Protein AF-A0A9C8N1L8-F1 (afdb_monomer_lite)

Foldseek 3Di:
DWKKKWWQFPVQAIDIGTDDPVQDDPPDDPVRSCVVPPDPVVVVRRVVIDMDMDDPVLADDPCPVQRRQWGADVPGDIDGHPVDQDLVNVLVVLVVVLVVQVPDPDHDPVSNVVSVVCNVVSVD

Structure (mmCIF, N/CA/C/O backbone):
data_AF-A0A9C8N1L8-F1
#
_entry.id   AF-A0A9C8N1L8-F1
#
loop_
_atom_site.group_PDB
_atom_site.id
_atom_site.type_symbol
_atom_site.label_atom_id
_atom_site.label_alt_id
_atom_site.label_comp_id
_atom_site.label_asym_id
_atom_site.label_entity_id
_atom_site.label_seq_id
_atom_site.pdbx_PDB_ins_code
_atom_site.Cartn_x
_atom_site.Cartn_y
_atom_site.Cartn_z
_atom_site.occupancy
_atom_site.B_iso_or_equiv
_atom_site.auth_seq_id
_atom_site.auth_comp_id
_atom_site.auth_asym_id
_atom_site.auth_atom_id
_atom_site.pdbx_PDB_model_num
ATOM 1 N N . MET A 1 1 ? -3.478 7.146 24.118 1.00 67.12 1 MET A N 1
ATOM 2 C CA . MET A 1 1 ? -2.783 7.060 22.809 1.00 67.12 1 MET A CA 1
ATOM 3 C C . MET A 1 1 ? -3.824 6.968 21.699 1.00 67.12 1 MET A C 1
ATOM 5 O O . MET A 1 1 ? -4.945 6.576 21.998 1.00 67.12 1 MET A O 1
ATOM 9 N N . ALA A 1 2 ? -3.524 7.403 20.473 1.00 82.94 2 ALA A N 1
ATOM 10 C CA . ALA A 1 2 ? -4.449 7.226 19.349 1.00 82.94 2 ALA A CA 1
ATOM 11 C C . ALA A 1 2 ? -4.468 5.750 18.910 1.00 82.94 2 ALA A C 1
ATOM 13 O O . ALA A 1 2 ? -3.431 5.085 18.963 1.00 82.94 2 ALA A O 1
ATOM 14 N N . LYS A 1 3 ? -5.643 5.232 18.536 1.00 89.81 3 LYS A N 1
ATOM 15 C CA . LYS A 1 3 ? -5.828 3.845 18.088 1.00 89.81 3 LYS A CA 1
ATOM 16 C C . LYS A 1 3 ? -6.046 3.777 16.581 1.00 89.81 3 LYS A C 1
ATOM 18 O O . LYS A 1 3 ? -6.597 4.700 15.974 1.00 89.81 3 LYS A O 1
ATOM 23 N N . ALA A 1 4 ? -5.653 2.653 15.999 1.00 91.81 4 ALA A N 1
ATOM 24 C CA . ALA A 1 4 ? -5.884 2.336 14.603 1.00 91.81 4 ALA A CA 1
ATOM 25 C C . ALA A 1 4 ? -6.411 0.905 14.457 1.00 91.81 4 ALA A C 1
ATOM 27 O O . ALA A 1 4 ? -5.894 -0.010 15.094 1.00 91.81 4 ALA A O 1
ATOM 28 N N . ARG A 1 5 ? -7.397 0.721 13.577 1.00 93.00 5 ARG A N 1
ATOM 29 C CA . ARG A 1 5 ? -7.845 -0.592 13.118 1.00 93.00 5 ARG A CA 1
ATOM 30 C C . ARG A 1 5 ? -7.071 -0.986 11.873 1.00 93.00 5 ARG A C 1
ATOM 32 O O . ARG A 1 5 ? -7.021 -0.236 10.893 1.00 93.00 5 ARG A O 1
ATOM 39 N N . VAL A 1 6 ? -6.467 -2.160 11.914 1.00 93.69 6 VAL A N 1
ATOM 40 C CA . VAL A 1 6 ? -5.654 -2.721 10.840 1.00 93.69 6 VAL A CA 1
ATOM 41 C C . VAL A 1 6 ? -6.391 -3.912 10.265 1.00 93.69 6 VAL A C 1
ATOM 43 O O . VAL A 1 6 ? -6.609 -4.894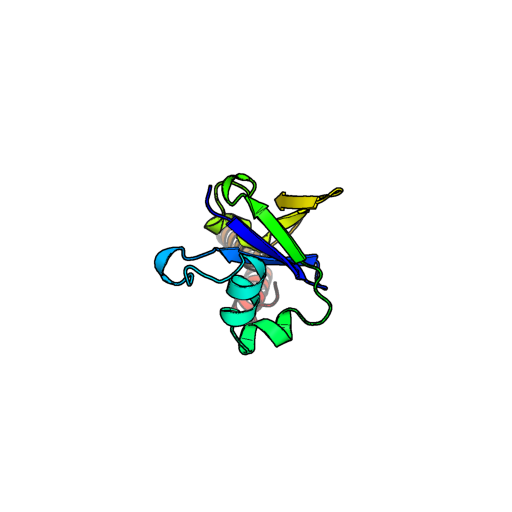 10.961 1.00 93.69 6 VAL A O 1
ATOM 46 N N . PHE A 1 7 ? -6.755 -3.833 8.992 1.00 93.62 7 PHE A N 1
ATOM 47 C CA . PHE A 1 7 ? -7.352 -4.933 8.251 1.00 93.62 7 PHE A CA 1
ATOM 48 C C . PHE A 1 7 ? -6.289 -5.640 7.416 1.00 93.62 7 PHE A C 1
ATOM 50 O O . PHE A 1 7 ? -5.585 -5.005 6.625 1.00 93.62 7 PHE A O 1
ATOM 57 N N . TYR A 1 8 ? -6.208 -6.956 7.565 1.00 93.19 8 TYR A N 1
ATOM 58 C CA . TYR A 1 8 ? -5.316 -7.836 6.823 1.00 93.19 8 TYR A CA 1
ATOM 59 C C . TYR A 1 8 ? -6.061 -8.393 5.612 1.00 93.19 8 TYR A C 1
ATOM 61 O O . TYR A 1 8 ? -6.913 -9.272 5.753 1.00 93.19 8 TYR A O 1
ATOM 69 N N . ARG A 1 9 ? -5.771 -7.848 4.429 1.00 91.44 9 ARG A N 1
ATOM 70 C CA . ARG A 1 9 ? -6.446 -8.220 3.183 1.00 91.44 9 ARG A CA 1
ATOM 71 C C . ARG A 1 9 ? -6.026 -9.616 2.727 1.00 91.44 9 ARG A C 1
ATOM 73 O O . ARG A 1 9 ? -4.932 -10.085 3.035 1.00 91.44 9 ARG A O 1
ATOM 80 N N . THR A 1 10 ? -6.880 -10.248 1.931 1.00 89.62 10 THR A N 1
ATOM 81 C CA . THR A 1 10 ? -6.653 -11.591 1.371 1.00 89.62 10 THR A CA 1
ATOM 82 C C . THR A 1 10 ? -5.492 -11.645 0.377 1.00 89.62 10 THR A C 1
ATOM 84 O O . THR A 1 10 ? -4.830 -12.670 0.270 1.00 89.62 10 THR A O 1
ATOM 87 N N . ASP A 1 11 ? -5.170 -10.531 -0.282 1.00 87.50 11 ASP A N 1
ATOM 88 C CA . ASP A 1 11 ? -3.995 -10.400 -1.154 1.00 87.50 11 ASP A CA 1
ATOM 89 C C . ASP A 1 11 ? -2.680 -10.134 -0.393 1.00 87.50 11 ASP A C 1
ATOM 91 O O . ASP A 1 11 ? -1.654 -9.784 -0.981 1.00 87.50 11 ASP A O 1
ATOM 95 N N . GLY A 1 12 ? -2.711 -10.258 0.936 1.00 88.50 12 GLY A N 1
ATOM 96 C CA . GLY A 1 12 ? -1.585 -10.030 1.833 1.00 88.50 12 GLY A CA 1
ATOM 97 C C . GLY A 1 12 ? -1.352 -8.561 2.186 1.00 88.50 12 GLY A C 1
ATOM 98 O O . GLY A 1 12 ? -0.627 -8.288 3.142 1.00 88.50 12 GLY A O 1
ATOM 99 N N . GLY A 1 13 ? -1.965 -7.612 1.472 1.00 90.62 13 GLY A N 1
ATOM 100 C CA . GLY A 1 13 ? -1.889 -6.188 1.783 1.00 90.62 13 GLY A CA 1
ATOM 101 C C . GLY A 1 13 ? -2.592 -5.815 3.090 1.00 90.62 13 GLY A C 1
ATOM 102 O O . GLY A 1 13 ? -3.277 -6.617 3.724 1.00 90.62 13 GLY A O 1
ATOM 103 N N . ILE A 1 14 ? -2.437 -4.556 3.495 1.00 92.00 14 ILE A N 1
ATOM 104 C CA . ILE A 1 14 ? -3.066 -4.028 4.706 1.00 92.00 14 ILE A CA 1
ATOM 105 C C . ILE A 1 14 ? -3.799 -2.725 4.410 1.00 92.00 14 ILE A C 1
ATOM 107 O O . ILE A 1 14 ? -3.257 -1.818 3.778 1.00 92.00 14 ILE A O 1
ATOM 111 N N . THR A 1 15 ? -4.998 -2.598 4.973 1.00 90.94 15 THR A N 1
ATOM 112 C CA . THR A 1 15 ? -5.721 -1.329 5.076 1.00 90.94 15 THR A CA 1
ATOM 113 C C . THR A 1 15 ? -5.706 -0.871 6.528 1.00 90.94 15 THR A C 1
ATOM 115 O O . THR A 1 15 ? -6.025 -1.635 7.429 1.00 90.94 15 THR A O 1
ATOM 118 N N . VAL A 1 16 ? -5.353 0.390 6.769 1.00 90.94 16 VAL A N 1
ATOM 119 C CA . VAL A 1 16 ? -5.324 0.967 8.122 1.00 90.94 16 VAL A CA 1
ATOM 120 C C . VAL A 1 16 ? -6.329 2.098 8.222 1.00 90.94 16 VAL A C 1
ATOM 122 O O . VAL A 1 16 ? -6.292 3.030 7.412 1.00 90.94 16 VAL A O 1
ATOM 125 N N . ARG A 1 17 ? -7.182 2.033 9.243 1.00 90.31 17 ARG A N 1
ATOM 126 C CA . ARG A 1 17 ? -8.127 3.078 9.622 1.00 90.31 17 ARG A CA 1
ATOM 127 C C . ARG A 1 17 ? -7.687 3.692 10.943 1.00 90.31 17 ARG A C 1
ATOM 129 O O . ARG A 1 17 ? -7.578 3.003 11.948 1.00 90.31 17 ARG A O 1
ATOM 136 N N . ARG A 1 18 ? -7.434 4.997 10.941 1.00 90.44 18 ARG A N 1
ATOM 137 C CA . ARG A 1 18 ? -7.084 5.745 12.153 1.00 90.44 18 ARG A CA 1
ATOM 138 C C . ARG A 1 18 ? -8.339 6.334 12.771 1.00 90.44 18 ARG A C 1
ATOM 140 O O . ARG A 1 18 ? -9.232 6.769 12.044 1.00 90.44 18 ARG A O 1
ATOM 147 N N . MET A 1 19 ? -8.397 6.343 14.094 1.00 89.19 19 MET A N 1
ATOM 148 C CA . MET A 1 19 ? -9.499 6.966 14.808 1.00 89.19 19 MET A CA 1
ATOM 149 C C . MET A 1 19 ? -9.361 8.488 14.793 1.00 89.19 19 MET A C 1
ATOM 151 O O . MET A 1 19 ? -8.389 9.038 15.308 1.00 89.19 19 MET A O 1
ATOM 155 N N . ASN A 1 20 ? -10.364 9.177 14.253 1.00 89.25 20 ASN A N 1
ATOM 156 C CA . ASN A 1 20 ? -10.529 10.611 14.452 1.00 89.25 20 ASN A CA 1
ATOM 157 C C . ASN A 1 20 ? -11.312 10.848 15.749 1.00 89.25 20 ASN A C 1
ATOM 159 O O . ASN A 1 20 ? -12.531 10.676 15.779 1.00 89.25 20 ASN A O 1
ATOM 163 N N . LYS A 1 21 ? -10.604 11.263 16.806 1.00 84.75 21 LYS A N 1
ATOM 164 C CA . LYS A 1 21 ? -11.181 11.491 18.140 1.00 84.75 21 LYS A CA 1
ATOM 165 C C . LYS A 1 21 ? -12.340 12.487 18.134 1.00 84.75 21 LYS A C 1
ATOM 167 O O . LYS A 1 21 ? -13.286 12.288 18.880 1.00 84.75 21 LYS A O 1
ATOM 172 N N . SER A 1 22 ? -12.298 13.510 17.282 1.00 88.31 22 SER A N 1
ATOM 173 C CA . SER A 1 22 ? -13.355 14.529 17.215 1.00 88.31 22 SER A CA 1
ATOM 174 C C . SER A 1 22 ? -14.656 14.005 16.606 1.00 88.31 22 SER A C 1
ATOM 176 O O . SER A 1 22 ? -15.708 14.595 16.809 1.00 88.31 22 SER A O 1
ATOM 178 N N . ALA A 1 23 ? -14.595 12.902 15.856 1.00 88.94 23 ALA A N 1
ATOM 179 C CA . ALA A 1 23 ? -15.765 12.238 15.286 1.00 88.94 23 ALA A CA 1
ATOM 180 C C . ALA A 1 23 ? -16.282 11.090 16.171 1.00 88.94 23 ALA A C 1
ATOM 182 O O . ALA A 1 23 ? -17.229 10.401 15.770 1.00 88.94 23 ALA A O 1
ATOM 183 N N . LYS A 1 24 ? -15.630 10.851 17.320 1.00 92.44 24 LYS A N 1
ATOM 184 C CA . LYS A 1 24 ? -16.003 9.797 18.254 1.00 92.44 24 LYS A CA 1
ATOM 185 C C . LYS A 1 24 ? -17.070 10.304 19.225 1.00 92.44 24 LYS A C 1
ATOM 187 O O . LYS A 1 24 ? -16.855 11.298 19.915 1.00 92.44 24 LYS A O 1
ATOM 192 N N . LEU A 1 25 ? -18.208 9.624 19.284 1.00 92.75 25 LEU A N 1
ATOM 193 C CA . LEU A 1 25 ? -19.274 9.903 20.238 1.00 92.75 25 LEU A CA 1
ATOM 194 C C . LEU A 1 25 ? -18.817 9.547 21.666 1.00 92.75 25 LEU A C 1
ATOM 196 O O . LEU A 1 25 ? -18.113 8.553 21.849 1.00 92.75 25 LEU A O 1
ATOM 200 N N . PRO A 1 26 ? -19.225 10.302 22.701 1.00 91.00 26 PRO A N 1
ATOM 201 C CA . PRO A 1 26 ? -18.796 10.033 24.077 1.00 91.00 26 PRO A CA 1
ATOM 202 C C . PRO A 1 26 ? -19.192 8.646 24.599 1.00 91.00 26 PRO A C 1
ATOM 204 O O . PRO A 1 26 ? -18.498 8.087 25.442 1.00 91.00 26 PRO A O 1
ATOM 207 N N . THR A 1 27 ? -20.306 8.105 24.104 1.00 93.94 27 THR A N 1
ATOM 208 C CA . THR A 1 27 ? -20.889 6.836 24.554 1.00 93.94 27 THR A CA 1
ATOM 209 C C . THR A 1 27 ? -20.432 5.627 23.747 1.00 93.94 27 THR A C 1
ATOM 211 O O . THR A 1 27 ? -20.710 4.507 24.161 1.00 93.94 27 THR A O 1
ATOM 214 N N . GLU A 1 28 ? -19.756 5.817 22.609 1.00 93.12 28 GLU A N 1
ATOM 215 C CA . GLU A 1 28 ? -19.386 4.693 21.748 1.00 93.12 28 GLU A CA 1
ATOM 216 C C . GLU A 1 28 ? -18.028 4.093 22.143 1.00 93.12 28 GLU A C 1
ATOM 218 O O . GLU A 1 28 ? -17.058 4.779 22.498 1.00 93.12 28 GLU A O 1
ATOM 223 N N . THR A 1 29 ? -17.937 2.774 22.052 1.00 91.75 29 THR A N 1
ATOM 224 C CA . THR A 1 29 ? -16.684 2.030 22.135 1.00 91.75 29 THR A CA 1
ATOM 225 C C . THR A 1 29 ? -15.818 2.297 20.902 1.00 91.75 29 THR A C 1
ATOM 227 O O . THR A 1 29 ? -16.264 2.805 19.871 1.00 91.75 29 THR A O 1
ATOM 230 N N . ASP A 1 30 ? -14.534 1.953 20.986 1.00 90.19 30 ASP A N 1
ATOM 231 C CA . ASP A 1 30 ? -13.632 2.086 19.836 1.00 90.19 30 ASP A CA 1
ATOM 232 C C . ASP A 1 30 ? -14.073 1.199 18.661 1.00 90.19 30 ASP A C 1
ATOM 234 O O . ASP A 1 30 ? -13.951 1.601 17.504 1.00 90.19 30 ASP A O 1
ATOM 238 N N . THR A 1 31 ? -14.633 0.023 18.962 1.00 88.56 31 THR A N 1
ATOM 239 C CA . THR A 1 31 ? -15.166 -0.908 17.966 1.00 88.56 31 THR A CA 1
ATOM 240 C C . THR A 1 31 ? -16.356 -0.316 17.228 1.00 88.56 31 THR A C 1
ATOM 242 O O . THR A 1 31 ? -16.332 -0.260 16.000 1.00 88.56 31 THR A O 1
ATOM 245 N N . GLU A 1 32 ? -17.340 0.204 17.963 1.00 91.94 32 GLU A N 1
ATOM 246 C CA . GLU A 1 32 ? -18.529 0.835 17.380 1.00 91.94 32 GLU A CA 1
ATOM 247 C C . GLU A 1 32 ? -18.161 2.040 16.507 1.00 91.94 32 GLU A C 1
ATOM 249 O O . GLU A 1 32 ? -18.690 2.187 15.404 1.00 91.94 32 GLU A O 1
ATOM 254 N N . TYR A 1 33 ? -17.191 2.855 16.940 1.00 92.75 33 TYR A N 1
ATOM 255 C CA . TYR A 1 33 ? -16.660 3.947 16.124 1.00 92.75 33 TYR A CA 1
ATOM 256 C C . TYR A 1 33 ? -16.127 3.446 14.775 1.00 92.75 33 TYR A C 1
ATOM 258 O O . TYR A 1 33 ? -16.445 4.010 13.721 1.00 92.75 33 TYR A O 1
ATOM 266 N N . PHE A 1 34 ? -15.283 2.411 14.781 1.00 91.06 34 PHE A N 1
ATOM 267 C CA . PHE A 1 34 ? -14.684 1.900 13.550 1.00 91.06 34 PHE A CA 1
ATOM 268 C C . PHE A 1 34 ? -15.729 1.273 12.627 1.00 91.06 34 PHE A C 1
ATOM 270 O O . PHE A 1 34 ? -15.672 1.511 11.420 1.00 91.06 34 PHE A O 1
ATOM 277 N N . ASP A 1 35 ? -16.697 0.544 13.177 1.00 88.38 35 ASP A N 1
ATOM 278 C CA . ASP A 1 35 ? -17.755 -0.106 12.399 1.00 88.38 35 ASP A CA 1
ATOM 279 C C . ASP A 1 35 ? -18.693 0.925 11.754 1.00 88.38 35 ASP A C 1
ATOM 281 O O . ASP A 1 35 ? -19.019 0.825 10.565 1.00 88.38 35 ASP A O 1
ATOM 285 N N . ARG A 1 36 ? -19.057 1.974 12.504 1.00 89.94 36 ARG A N 1
ATOM 286 C CA . ARG A 1 36 ? -19.889 3.090 12.030 1.00 89.94 36 ARG A CA 1
ATOM 287 C C . ARG A 1 36 ? -19.185 3.937 10.974 1.00 89.94 36 ARG A C 1
ATOM 289 O O . ARG A 1 36 ? -19.807 4.363 10.007 1.00 89.94 36 ARG A O 1
ATOM 296 N N . THR A 1 37 ? -17.893 4.211 11.157 1.00 89.12 37 THR A N 1
ATOM 297 C CA . THR A 1 37 ? -17.130 5.115 10.278 1.00 89.12 37 THR A CA 1
ATOM 298 C C . THR A 1 37 ? -16.444 4.413 9.107 1.00 89.12 37 THR A C 1
ATOM 300 O O . THR A 1 37 ? -15.697 5.067 8.370 1.00 89.12 37 THR A O 1
ATOM 303 N N . MET A 1 38 ? -1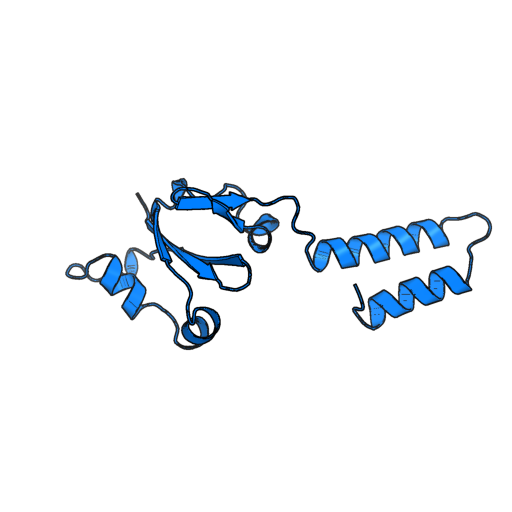6.666 3.107 8.923 1.00 85.25 38 MET A N 1
ATOM 304 C CA . MET A 1 38 ? -16.134 2.346 7.796 1.00 85.25 38 MET A CA 1
ATOM 305 C C . MET A 1 38 ? -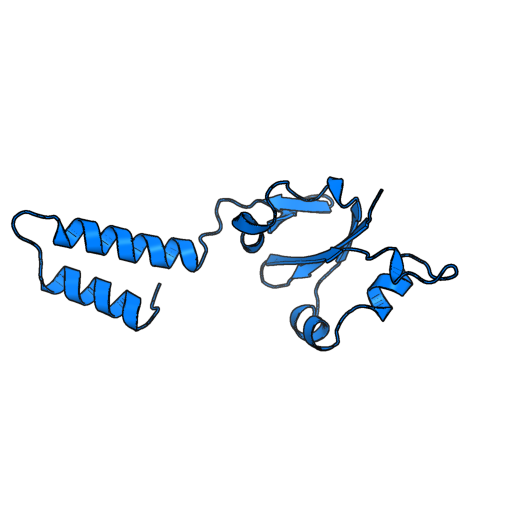16.944 2.630 6.518 1.00 85.25 38 MET A C 1
ATOM 307 O O . MET A 1 38 ? -18.115 2.239 6.454 1.00 85.25 38 MET A O 1
ATOM 311 N N . PRO A 1 39 ? -16.336 3.247 5.482 1.00 81.50 39 PRO A N 1
ATOM 312 C CA . PRO A 1 39 ? -17.021 3.522 4.222 1.00 81.50 39 PRO A CA 1
ATOM 313 C C . PRO A 1 39 ? -17.478 2.229 3.546 1.00 81.50 39 PRO A C 1
ATOM 315 O O . PRO A 1 39 ? -16.761 1.223 3.577 1.00 81.50 39 PRO A O 1
ATOM 318 N N . ILE A 1 40 ? -18.650 2.261 2.912 1.00 78.69 40 ILE A N 1
ATOM 319 C CA . ILE A 1 40 ? -19.246 1.096 2.244 1.00 78.69 40 ILE A CA 1
ATOM 320 C C . ILE A 1 40 ? -18.319 0.579 1.136 1.00 78.69 40 ILE A C 1
ATOM 322 O O . ILE A 1 40 ? -18.120 -0.627 1.019 1.00 78.69 40 ILE A O 1
ATOM 326 N N . GLU A 1 41 ? -17.662 1.472 0.397 1.00 75.88 41 GLU A N 1
ATOM 327 C CA . GLU A 1 41 ? -16.725 1.133 -0.680 1.00 75.88 41 GLU A CA 1
ATOM 328 C C . GLU A 1 41 ? -15.493 0.391 -0.159 1.00 75.88 41 GLU A C 1
ATOM 330 O O . GLU A 1 41 ? -14.891 -0.410 -0.866 1.0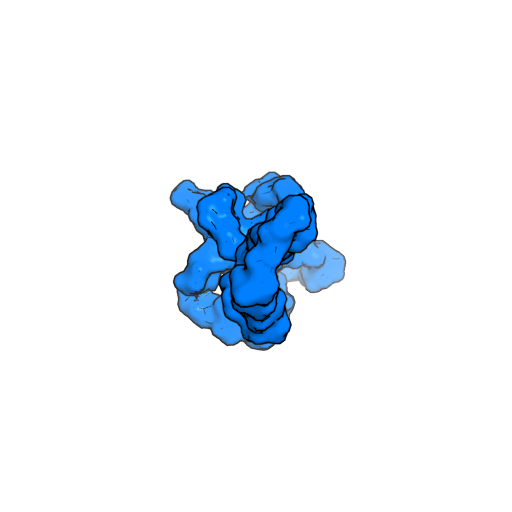0 75.88 41 GLU A O 1
ATOM 335 N N . THR A 1 42 ? -15.116 0.631 1.100 1.00 77.50 42 THR A N 1
ATOM 336 C CA . THR A 1 42 ? -13.992 -0.076 1.725 1.00 77.50 42 THR A CA 1
ATOM 337 C C . THR A 1 42 ? -14.401 -1.493 2.135 1.00 77.50 42 THR A C 1
ATOM 339 O O . THR A 1 42 ? -13.548 -2.362 2.255 1.00 77.50 42 THR A O 1
ATOM 342 N N . ARG A 1 43 ? -15.696 -1.779 2.316 1.00 79.94 43 ARG A N 1
ATOM 343 C CA . ARG A 1 43 ? -16.156 -3.107 2.755 1.00 79.94 43 ARG A CA 1
ATOM 344 C C . ARG A 1 43 ? -15.918 -4.182 1.698 1.00 79.94 43 ARG A C 1
ATOM 346 O O . ARG A 1 43 ? -15.571 -5.299 2.062 1.00 79.94 43 ARG A O 1
ATOM 353 N N . SER A 1 44 ? -16.037 -3.847 0.412 1.00 81.94 44 SER A N 1
ATOM 354 C CA . SER A 1 44 ? -15.831 -4.800 -0.691 1.00 81.94 44 SER A CA 1
ATOM 355 C C . SER A 1 44 ? -14.386 -5.308 -0.766 1.00 81.94 44 SER A C 1
ATOM 357 O O . SER A 1 44 ? -14.162 -6.502 -0.937 1.00 81.94 44 SER A O 1
ATOM 359 N N . ILE A 1 45 ? -13.397 -4.433 -0.554 1.00 81.50 45 ILE A N 1
ATOM 360 C CA . ILE A 1 45 ? -11.971 -4.811 -0.537 1.00 81.50 45 ILE A CA 1
ATOM 361 C C . ILE A 1 45 ? -11.548 -5.524 0.759 1.00 81.50 45 ILE A C 1
ATOM 363 O O . ILE A 1 45 ? -10.423 -6.015 0.853 1.00 81.50 45 ILE A O 1
ATOM 367 N N . LEU A 1 46 ? -12.420 -5.539 1.772 1.00 87.75 46 LEU A N 1
ATOM 368 C CA . LEU A 1 46 ? -12.186 -6.141 3.085 1.00 87.75 46 LEU A CA 1
ATOM 369 C C . LEU A 1 46 ? -12.994 -7.428 3.302 1.00 87.75 46 LEU A C 1
ATOM 371 O O . LEU A 1 46 ? -12.993 -7.968 4.407 1.00 87.75 46 LEU A O 1
ATOM 375 N N . VAL A 1 47 ? -13.666 -7.948 2.273 1.00 85.69 47 VAL A N 1
ATOM 376 C CA . VAL A 1 47 ? -14.380 -9.227 2.368 1.00 85.69 47 VAL A CA 1
ATOM 377 C C . VAL A 1 47 ? -13.391 -10.336 2.745 1.00 85.69 47 VAL A C 1
ATOM 379 O O . VAL A 1 47 ? -12.379 -10.540 2.076 1.00 85.69 47 VAL A O 1
ATOM 382 N N . GLY A 1 48 ? -13.668 -11.030 3.853 1.00 85.62 48 GLY A N 1
ATOM 383 C CA . GLY A 1 48 ? -12.793 -12.072 4.405 1.00 85.62 48 GLY A CA 1
ATOM 384 C C . GLY A 1 48 ? -11.524 -11.557 5.099 1.00 85.62 48 GLY A C 1
ATOM 385 O O . GLY A 1 48 ? -10.725 -12.363 5.572 1.00 85.62 48 GLY A O 1
ATOM 386 N N . ALA A 1 49 ? -11.321 -10.239 5.188 1.00 91.25 49 ALA A N 1
ATOM 387 C CA . ALA A 1 49 ? -10.183 -9.663 5.890 1.00 91.25 49 ALA A CA 1
ATOM 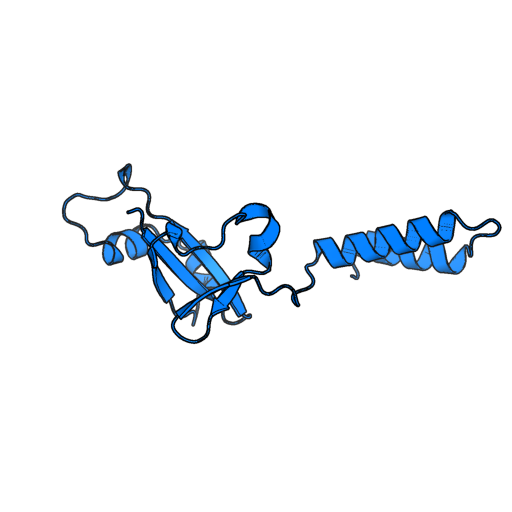388 C C . ALA A 1 49 ? -10.379 -9.761 7.409 1.00 91.25 49 ALA A C 1
ATOM 390 O O . ALA A 1 49 ? -11.348 -9.248 7.967 1.00 91.25 49 ALA A O 1
ATOM 391 N N . THR A 1 50 ? -9.418 -10.372 8.100 1.00 92.81 50 THR A N 1
ATOM 392 C CA . THR A 1 50 ? -9.330 -10.266 9.568 1.00 92.81 50 THR A CA 1
ATOM 393 C C . THR A 1 50 ? -8.843 -8.875 9.967 1.00 92.81 50 THR A C 1
ATOM 395 O O . THR A 1 50 ? -8.123 -8.236 9.194 1.00 92.81 50 THR A O 1
ATOM 398 N N . TYR A 1 51 ? -9.179 -8.410 11.170 1.00 93.56 51 TYR A N 1
ATOM 399 C CA . TYR A 1 51 ? -8.685 -7.133 11.679 1.00 93.56 51 TYR A CA 1
ATOM 400 C C . TYR A 1 51 ? -8.132 -7.231 13.098 1.00 93.56 51 TYR A C 1
ATOM 402 O O . TYR A 1 51 ? -8.406 -8.178 13.831 1.00 93.56 51 TYR A O 1
ATOM 410 N N . GLU A 1 52 ? -7.343 -6.227 13.464 1.00 94.12 52 GLU A N 1
ATOM 411 C CA . GLU A 1 52 ? -6.798 -6.031 14.802 1.00 94.12 52 GLU A CA 1
ATOM 412 C C . GLU A 1 52 ? -6.781 -4.535 15.131 1.00 94.12 52 GLU A C 1
ATOM 414 O O . GLU A 1 52 ? -6.428 -3.708 14.284 1.00 94.12 52 GLU A O 1
ATOM 419 N N . ASP A 1 53 ? -7.145 -4.189 16.365 1.00 92.94 53 ASP A N 1
ATOM 420 C CA . ASP A 1 53 ? -7.064 -2.821 16.870 1.00 92.94 53 ASP A CA 1
ATOM 421 C C . ASP A 1 53 ? -5.764 -2.648 17.652 1.00 92.94 53 ASP A C 1
ATOM 423 O O . ASP A 1 53 ? -5.555 -3.275 18.688 1.00 92.94 53 ASP A O 1
ATOM 427 N N . ILE A 1 54 ? -4.890 -1.774 17.159 1.00 91.88 54 ILE A N 1
ATOM 428 C CA . ILE A 1 54 ? -3.570 -1.525 17.742 1.00 91.88 54 ILE A CA 1
ATOM 429 C C . ILE A 1 54 ? -3.401 -0.052 18.118 1.00 91.88 54 ILE A C 1
ATOM 431 O O . ILE A 1 54 ? -4.132 0.835 17.664 1.00 91.88 54 ILE A O 1
ATOM 435 N N . ASN A 1 55 ? -2.389 0.231 18.937 1.00 91.69 55 ASN A N 1
ATOM 436 C CA . ASN A 1 55 ? -1.938 1.604 19.142 1.00 91.69 55 ASN A CA 1
ATOM 437 C C . ASN A 1 55 ? -1.337 2.149 17.841 1.00 91.69 55 ASN A C 1
ATOM 439 O O . ASN A 1 55 ? -0.555 1.470 17.181 1.00 91.69 55 ASN A O 1
ATOM 443 N N . GLU A 1 56 ? -1.653 3.393 17.486 1.00 89.75 56 GLU A N 1
ATOM 444 C CA . GLU A 1 56 ? -1.139 4.020 16.261 1.00 89.75 56 GLU A CA 1
ATOM 445 C C . GLU A 1 56 ? 0.395 4.108 16.256 1.00 89.75 56 GLU A C 1
ATOM 447 O O . GLU A 1 56 ? 1.016 3.978 15.206 1.00 89.75 56 GLU A O 1
ATOM 452 N N . SER A 1 57 ? 1.012 4.240 17.433 1.00 90.44 57 SER A N 1
ATOM 453 C CA . SER A 1 57 ? 2.468 4.210 17.611 1.00 90.44 57 SER A CA 1
ATOM 454 C C . SER A 1 57 ? 3.114 2.858 17.291 1.00 90.44 57 SER A C 1
ATOM 456 O O . SER A 1 57 ? 4.325 2.806 17.110 1.00 90.44 57 SER A O 1
ATOM 458 N N . ALA A 1 58 ? 2.338 1.772 17.218 1.00 91.06 58 ALA A N 1
ATOM 459 C CA . ALA A 1 58 ? 2.829 0.455 16.815 1.00 91.06 58 ALA A CA 1
ATOM 460 C C . ALA A 1 58 ? 2.892 0.286 15.285 1.00 91.06 58 ALA A C 1
ATOM 462 O O . ALA A 1 58 ? 3.416 -0.717 14.797 1.00 91.06 58 ALA A O 1
ATOM 463 N N . LEU A 1 59 ? 2.355 1.239 14.516 1.00 90.62 59 LEU A N 1
ATOM 464 C CA . LEU A 1 59 ? 2.488 1.243 13.063 1.00 90.62 59 LEU A CA 1
ATOM 465 C C . LEU A 1 59 ? 3.918 1.629 12.652 1.00 90.62 59 LEU A C 1
ATOM 467 O O . LEU A 1 59 ? 4.534 2.469 13.309 1.00 90.62 59 LEU A O 1
ATOM 471 N N . PRO A 1 60 ? 4.439 1.091 11.533 1.00 89.31 60 PRO A N 1
ATOM 472 C CA . PRO A 1 60 ? 5.741 1.498 11.029 1.00 89.31 60 PRO A CA 1
ATOM 473 C C . PRO A 1 60 ? 5.829 3.015 10.794 1.00 89.31 60 PRO A C 1
ATOM 475 O O . PRO A 1 60 ? 4.952 3.627 10.174 1.00 89.31 60 PRO A O 1
ATOM 478 N N . VAL A 1 61 ? 6.919 3.618 11.270 1.00 74.88 61 VAL A N 1
ATOM 479 C CA . VAL A 1 61 ? 7.287 5.008 10.970 1.00 74.88 61 VAL A CA 1
ATOM 480 C C . VAL A 1 61 ? 7.585 5.095 9.459 1.00 74.88 61 VAL A C 1
ATOM 482 O O . VAL A 1 61 ? 8.063 4.124 8.881 1.00 74.88 61 VAL A O 1
ATOM 485 N N . TYR A 1 62 ? 7.259 6.210 8.790 1.00 65.94 62 TYR A N 1
ATOM 486 C CA . TYR A 1 62 ? 7.349 6.392 7.316 1.00 65.94 62 TYR A CA 1
ATOM 487 C C . TYR A 1 62 ? 6.241 5.719 6.479 1.00 65.94 62 TYR A C 1
ATOM 489 O O . TYR A 1 62 ? 6.452 5.242 5.358 1.00 65.94 62 TYR A O 1
ATOM 497 N N . ALA A 1 63 ? 5.021 5.729 7.017 1.00 61.44 63 ALA A N 1
ATOM 498 C CA . ALA A 1 63 ? 3.845 5.064 6.463 1.00 61.44 63 ALA A CA 1
ATOM 499 C C . ALA A 1 63 ? 3.429 5.458 5.039 1.00 61.44 63 ALA A C 1
ATOM 501 O O . ALA A 1 63 ? 2.711 4.685 4.420 1.00 61.44 63 ALA A O 1
ATOM 502 N N . SER A 1 64 ? 3.811 6.624 4.508 1.00 67.75 64 SER A N 1
ATOM 503 C CA . SER A 1 64 ? 3.384 7.042 3.162 1.00 67.75 64 SER A CA 1
ATOM 504 C C . SER A 1 64 ? 4.187 6.351 2.058 1.00 67.75 64 SER A C 1
ATOM 506 O O . SER A 1 64 ? 3.594 5.749 1.167 1.00 67.75 64 SER A O 1
ATOM 508 N N . ALA A 1 65 ? 5.521 6.370 2.144 1.00 72.81 65 ALA A N 1
ATOM 509 C CA . ALA A 1 65 ? 6.405 5.801 1.122 1.00 72.81 65 ALA A CA 1
ATOM 510 C C . ALA A 1 65 ? 6.388 4.263 1.103 1.00 72.81 65 ALA A C 1
ATOM 512 O O . ALA A 1 65 ? 6.553 3.643 0.056 1.00 72.81 65 ALA A O 1
ATOM 513 N N . THR A 1 66 ? 6.161 3.635 2.260 1.00 83.81 66 THR A N 1
ATOM 514 C CA . THR A 1 66 ? 6.257 2.175 2.418 1.00 83.81 66 THR A CA 1
ATOM 515 C C . THR A 1 66 ? 4.906 1.480 2.558 1.00 83.81 66 THR A C 1
ATOM 517 O O . THR A 1 66 ? 4.876 0.258 2.695 1.00 83.81 66 THR A O 1
ATOM 520 N N . ARG A 1 67 ? 3.778 2.207 2.488 1.00 85.56 67 ARG A N 1
ATOM 521 C CA . ARG A 1 67 ? 2.438 1.653 2.770 1.00 85.56 67 ARG A CA 1
ATOM 522 C C . ARG A 1 67 ? 2.115 0.403 1.962 1.00 85.56 67 ARG A C 1
ATOM 524 O O . ARG A 1 67 ? 1.574 -0.561 2.492 1.00 85.56 67 ARG A O 1
ATOM 531 N N . ASN A 1 68 ? 2.488 0.406 0.684 1.00 88.00 68 ASN A N 1
ATOM 532 C CA . ASN A 1 68 ? 2.236 -0.704 -0.240 1.00 88.00 68 ASN A CA 1
ATOM 533 C C . ASN A 1 68 ? 2.989 -1.988 0.154 1.00 88.00 68 ASN A C 1
ATOM 535 O O . ASN A 1 68 ? 2.621 -3.084 -0.275 1.00 88.00 68 ASN A O 1
ATOM 539 N N . LYS A 1 69 ? 4.007 -1.861 1.009 1.00 91.44 69 LYS A N 1
ATOM 540 C CA . LYS A 1 69 ? 4.827 -2.948 1.547 1.00 91.44 69 LYS A CA 1
ATOM 541 C C . LYS A 1 69 ? 4.397 -3.395 2.944 1.00 91.44 69 LYS A C 1
ATOM 543 O O . LYS A 1 69 ? 5.027 -4.272 3.523 1.00 91.44 69 LYS A O 1
ATOM 548 N N . TRP A 1 70 ? 3.347 -2.812 3.521 1.00 92.94 70 TRP A N 1
ATOM 549 C CA . TRP A 1 70 ? 2.881 -3.203 4.851 1.00 92.94 70 TRP A CA 1
ATOM 550 C C . TRP A 1 70 ? 2.202 -4.568 4.810 1.00 92.94 70 TRP A C 1
ATOM 552 O O . TRP A 1 70 ? 1.337 -4.810 3.966 1.00 92.94 70 TRP A O 1
ATOM 562 N N . ARG A 1 71 ? 2.611 -5.462 5.711 1.00 93.50 71 ARG A N 1
ATOM 563 C CA . ARG A 1 71 ? 2.151 -6.854 5.806 1.00 93.50 71 ARG A CA 1
ATOM 564 C C . ARG A 1 71 ? 1.904 -7.252 7.256 1.00 93.50 71 ARG A C 1
ATOM 566 O O . ARG A 1 71 ? 2.419 -6.617 8.179 1.00 93.50 71 ARG A O 1
ATOM 573 N N . LYS A 1 72 ? 1.118 -8.315 7.457 1.00 93.75 72 LYS A N 1
ATOM 574 C CA . LYS A 1 72 ? 0.844 -8.864 8.791 1.00 93.75 72 LYS A CA 1
ATOM 575 C C . LYS A 1 72 ? 2.142 -9.391 9.401 1.00 93.75 72 LYS A C 1
ATOM 577 O O . LYS A 1 72 ? 2.905 -10.100 8.740 1.00 93.75 72 LYS A O 1
ATOM 582 N N . LYS A 1 73 ? 2.402 -9.048 10.659 1.00 93.50 73 LYS A N 1
ATOM 583 C CA . LYS A 1 73 ? 3.495 -9.628 11.442 1.00 93.50 73 LYS A CA 1
ATOM 584 C C . LYS A 1 73 ? 3.006 -10.910 12.129 1.00 93.50 73 LYS A C 1
ATOM 586 O O . LYS A 1 73 ? 1.855 -11.000 12.554 1.00 93.50 73 LYS A O 1
ATOM 591 N N . ALA A 1 74 ? 3.876 -11.916 12.225 1.00 87.75 74 ALA A N 1
ATOM 592 C CA . ALA A 1 74 ? 3.587 -13.109 13.017 1.00 87.75 74 ALA A CA 1
ATOM 593 C C . ALA A 1 74 ? 3.352 -12.706 14.484 1.00 87.75 74 ALA A C 1
ATOM 595 O O . ALA A 1 74 ? 4.145 -11.950 15.043 1.00 87.75 74 ALA A O 1
ATOM 596 N N . GLY A 1 75 ? 2.251 -13.176 15.075 1.00 84.81 75 GLY A N 1
ATOM 597 C CA . GLY A 1 75 ? 1.845 -12.800 16.434 1.00 84.81 75 GLY A CA 1
ATOM 598 C C . GLY A 1 75 ? 1.066 -11.483 16.559 1.00 84.81 75 GLY A C 1
ATOM 599 O O . GLY A 1 75 ? 0.777 -11.088 17.680 1.00 84.81 75 GLY A O 1
ATOM 600 N N . GLY A 1 76 ? 0.705 -10.827 15.449 1.00 85.94 76 GLY A N 1
ATOM 601 C CA . GLY A 1 76 ? -0.089 -9.591 15.457 1.00 85.94 76 GLY A CA 1
ATOM 602 C C . GLY A 1 76 ? 0.715 -8.340 15.096 1.00 85.94 76 GLY A C 1
ATOM 603 O O . GLY A 1 76 ? 1.945 -8.301 15.200 1.00 85.94 76 GLY A O 1
ATOM 604 N N . GLY A 1 77 ? 0.006 -7.319 14.623 1.00 90.75 77 GLY A N 1
ATOM 605 C CA . GLY A 1 77 ? 0.565 -6.049 14.169 1.00 90.75 77 GLY A CA 1
ATOM 606 C C . GLY A 1 77 ? 1.097 -6.027 12.728 1.00 90.75 77 GLY A C 1
ATOM 607 O O . GLY A 1 77 ? 0.867 -6.917 11.903 1.00 90.75 77 GLY A O 1
ATOM 608 N N . VAL A 1 78 ? 1.829 -4.954 12.418 1.00 93.81 78 VAL A N 1
ATOM 609 C CA . VAL A 1 78 ? 2.245 -4.587 11.056 1.00 93.81 78 VAL A CA 1
ATOM 610 C C . VAL A 1 78 ? 3.767 -4.597 10.928 1.00 93.81 78 VAL A C 1
ATOM 612 O O . VAL A 1 78 ? 4.473 -4.052 11.773 1.00 93.81 78 VAL A O 1
ATOM 615 N N . LYS A 1 79 ? 4.280 -5.179 9.841 1.00 92.62 79 LYS A N 1
ATOM 616 C CA . LYS A 1 79 ? 5.690 -5.093 9.429 1.00 92.62 79 LYS A CA 1
ATOM 617 C C . LYS A 1 79 ? 5.815 -4.484 8.032 1.00 92.62 79 LYS A C 1
ATOM 619 O O . LYS A 1 79 ? 4.879 -4.565 7.237 1.00 92.62 79 LYS A O 1
ATOM 624 N N . ILE A 1 80 ? 6.981 -3.921 7.722 1.00 92.38 80 ILE A N 1
ATOM 625 C CA . ILE A 1 80 ? 7.357 -3.563 6.348 1.00 92.38 80 ILE A CA 1
ATOM 626 C C . ILE A 1 80 ? 8.017 -4.788 5.714 1.00 92.38 80 ILE A C 1
ATOM 628 O O . ILE A 1 80 ? 8.997 -5.309 6.244 1.00 92.38 80 ILE A O 1
ATOM 632 N N . ASP A 1 81 ? 7.474 -5.251 4.595 1.00 91.81 81 ASP A N 1
ATOM 633 C CA . ASP A 1 81 ? 8.041 -6.337 3.807 1.00 91.81 81 ASP A CA 1
ATOM 634 C C . ASP A 1 81 ? 8.807 -5.781 2.602 1.00 91.81 81 ASP A C 1
ATOM 636 O O . ASP A 1 81 ? 8.232 -5.446 1.565 1.00 91.81 81 ASP A O 1
ATOM 640 N N . ASN A 1 82 ? 10.127 -5.673 2.747 1.00 89.25 82 ASN A N 1
ATOM 641 C CA . ASN A 1 82 ? 10.999 -5.139 1.702 1.00 89.25 82 ASN A CA 1
ATOM 642 C C . ASN A 1 82 ? 11.138 -6.066 0.484 1.00 89.25 82 ASN A C 1
ATOM 644 O O . ASN A 1 82 ? 11.640 -5.609 -0.540 1.00 89.25 82 ASN A O 1
ATOM 648 N N . SER A 1 83 ? 10.672 -7.320 0.561 1.00 90.19 83 SER A N 1
ATOM 649 C CA . SER A 1 83 ? 10.648 -8.232 -0.592 1.00 90.19 83 SER A CA 1
ATOM 650 C C . SER A 1 83 ? 9.548 -7.885 -1.600 1.00 90.19 83 SER A C 1
ATOM 652 O O . SER A 1 83 ? 9.613 -8.280 -2.763 1.00 90.19 83 SER A O 1
ATOM 654 N N . VAL A 1 84 ? 8.545 -7.108 -1.180 1.00 89.00 84 VAL A N 1
ATOM 655 C CA . VAL A 1 84 ? 7.473 -6.646 -2.058 1.00 89.00 84 VAL A CA 1
ATOM 656 C C . VAL A 1 84 ? 8.033 -5.612 -3.028 1.00 89.00 84 VAL A C 1
ATOM 658 O O . VAL A 1 84 ? 8.395 -4.503 -2.626 1.00 89.00 84 VAL A O 1
ATOM 661 N N . VAL A 1 85 ? 8.037 -5.964 -4.313 1.00 88.19 85 VAL A N 1
ATOM 662 C CA . VAL A 1 85 ? 8.339 -5.036 -5.405 1.00 88.19 85 VAL A CA 1
ATOM 663 C C . VAL A 1 85 ? 7.041 -4.385 -5.867 1.00 88.19 85 VAL 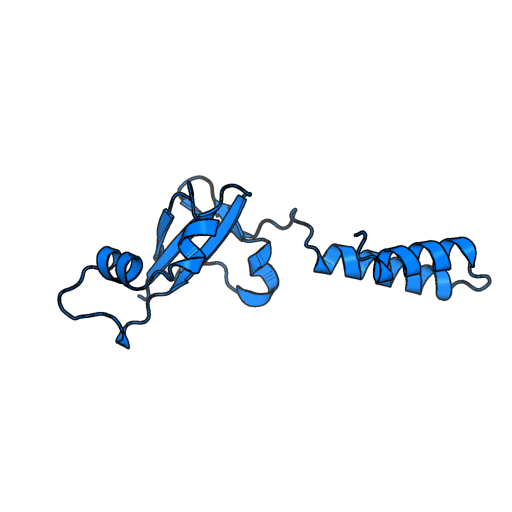A C 1
ATOM 665 O O . VAL A 1 85 ? 6.126 -5.045 -6.363 1.00 88.19 85 VAL A O 1
ATOM 668 N N . THR A 1 86 ? 6.944 -3.077 -5.682 1.00 87.06 86 THR A N 1
ATOM 669 C CA . THR A 1 86 ? 5.763 -2.301 -6.058 1.00 87.06 86 THR A CA 1
ATOM 670 C C . THR A 1 86 ? 5.726 -2.016 -7.557 1.00 87.06 86 THR A C 1
ATOM 672 O O . THR A 1 86 ? 6.743 -1.998 -8.243 1.00 87.06 86 THR A O 1
ATOM 675 N N . THR A 1 87 ? 4.534 -1.721 -8.068 1.00 87.19 87 THR A N 1
ATOM 676 C CA . THR A 1 87 ? 4.295 -1.233 -9.435 1.00 87.19 87 THR A CA 1
ATOM 677 C C . THR A 1 87 ? 5.165 -0.014 -9.779 1.00 87.19 87 THR A C 1
ATOM 679 O O . THR A 1 87 ? 5.653 0.094 -10.897 1.00 87.19 87 THR A O 1
ATOM 682 N N . ILE A 1 88 ? 5.416 0.873 -8.809 1.00 87.62 88 ILE A N 1
ATOM 683 C CA . ILE A 1 88 ? 6.297 2.041 -8.974 1.00 87.62 88 ILE A CA 1
ATOM 684 C C . ILE A 1 88 ? 7.757 1.602 -9.134 1.00 87.62 88 ILE A C 1
ATOM 686 O O . ILE A 1 88 ? 8.438 2.084 -10.029 1.00 87.62 88 ILE A O 1
ATOM 690 N N . GLU A 1 89 ? 8.232 0.668 -8.308 1.00 90.69 89 GLU A N 1
ATOM 691 C CA . GLU A 1 89 ? 9.605 0.148 -8.400 1.00 90.69 89 GLU A CA 1
ATOM 692 C C . GLU A 1 89 ? 9.838 -0.643 -9.689 1.00 90.69 89 GLU A C 1
ATOM 694 O O . GLU A 1 89 ? 10.887 -0.510 -10.310 1.00 90.69 89 GLU A O 1
ATOM 699 N N . LYS A 1 90 ? 8.845 -1.423 -10.128 1.00 91.75 90 LYS A N 1
ATOM 700 C CA . LYS A 1 90 ? 8.866 -2.121 -11.419 1.00 91.75 90 LYS A CA 1
ATOM 701 C C . LYS A 1 90 ? 8.963 -1.143 -12.583 1.00 91.75 90 LYS A C 1
ATOM 703 O O . LYS A 1 90 ? 9.812 -1.322 -13.447 1.00 91.75 90 LYS A O 1
ATOM 708 N N . ARG A 1 91 ? 8.136 -0.092 -12.578 1.00 93.25 91 ARG A N 1
ATOM 709 C CA . ARG A 1 91 ? 8.187 0.971 -13.585 1.00 93.25 91 ARG A CA 1
ATOM 710 C C . ARG A 1 91 ? 9.551 1.651 -13.600 1.00 93.25 91 ARG A C 1
ATOM 712 O O . ARG A 1 91 ? 10.165 1.722 -14.655 1.00 93.25 91 ARG A O 1
ATOM 719 N N . LYS A 1 92 ? 10.026 2.087 -12.430 1.00 94.25 92 LYS A N 1
ATOM 720 C CA . LYS A 1 92 ? 11.322 2.748 -12.290 1.00 94.25 92 LYS A CA 1
ATOM 721 C C . LYS A 1 92 ? 12.453 1.872 -12.818 1.00 94.25 92 LYS A C 1
ATOM 723 O O . LYS A 1 92 ? 13.299 2.362 -13.539 1.00 94.25 92 LYS A O 1
ATOM 728 N N . LYS A 1 93 ? 12.431 0.569 -12.533 1.00 95.19 93 LYS A N 1
ATOM 729 C CA . LYS A 1 93 ? 13.422 -0.358 -13.082 1.00 95.19 93 LYS A CA 1
ATOM 730 C C . LYS A 1 93 ? 13.431 -0.355 -14.615 1.00 95.19 93 LYS A C 1
ATOM 732 O O . LYS A 1 93 ? 14.498 -0.353 -15.206 1.00 95.19 93 LYS A O 1
ATOM 737 N N . VAL A 1 94 ? 12.261 -0.350 -15.258 1.00 95.19 94 VAL A N 1
ATOM 738 C CA . VAL A 1 94 ? 12.179 -0.295 -16.728 1.00 95.19 94 VAL A CA 1
ATOM 739 C C . VAL A 1 94 ? 12.643 1.066 -17.269 1.00 95.19 94 VAL A C 1
ATOM 741 O O . VAL A 1 94 ? 13.260 1.097 -18.329 1.00 95.19 94 VAL A O 1
ATOM 744 N N . GLU A 1 95 ? 12.377 2.165 -16.554 1.00 95.12 95 GLU A N 1
ATOM 745 C CA . GLU A 1 95 ? 12.908 3.504 -16.873 1.00 95.12 95 GLU A CA 1
ATOM 746 C C . GLU A 1 95 ? 14.445 3.527 -16.756 1.00 95.12 95 GLU A C 1
ATOM 748 O O . GLU A 1 95 ? 15.118 3.881 -17.718 1.00 95.12 95 GLU A O 1
ATOM 753 N N . ASP A 1 96 ? 15.000 3.037 -15.644 1.00 96.69 96 ASP A N 1
ATOM 754 C CA . ASP A 1 96 ? 16.446 2.952 -15.405 1.00 96.69 96 ASP A CA 1
ATOM 755 C C . ASP A 1 96 ? 17.141 2.055 -16.458 1.00 96.69 96 ASP A C 1
ATOM 757 O O . ASP A 1 96 ? 18.204 2.402 -16.975 1.00 96.69 96 ASP A O 1
ATOM 761 N N . ASP A 1 97 ? 16.533 0.916 -16.822 1.00 96.12 97 ASP A N 1
ATOM 762 C CA . ASP A 1 97 ? 17.039 0.016 -17.870 1.00 96.12 97 ASP A CA 1
ATOM 763 C C . ASP A 1 97 ? 17.028 0.695 -19.257 1.00 96.12 97 ASP A C 1
ATOM 765 O O . ASP A 1 97 ? 17.920 0.455 -20.077 1.00 96.12 97 ASP A O 1
ATOM 769 N N . LEU A 1 98 ? 16.024 1.538 -19.540 1.00 96.25 98 LEU A N 1
ATOM 770 C CA . LEU A 1 98 ? 15.928 2.301 -20.788 1.00 96.25 98 LEU A CA 1
ATOM 771 C C . LEU A 1 98 ? 16.992 3.400 -20.848 1.00 96.25 98 LEU A C 1
ATOM 773 O O . LEU A 1 98 ? 17.701 3.496 -21.851 1.00 96.25 98 LEU A O 1
ATOM 777 N N . ASP A 1 99 ? 17.144 4.178 -19.779 1.00 96.19 99 ASP A N 1
ATOM 778 C CA . ASP A 1 99 ? 18.162 5.226 -19.680 1.00 96.19 99 ASP A CA 1
ATOM 779 C C . ASP A 1 99 ? 19.572 4.636 -19.823 1.00 96.19 99 ASP A C 1
ATOM 781 O O . ASP A 1 99 ? 20.402 5.160 -20.571 1.00 96.19 99 ASP A O 1
ATOM 785 N N . ALA A 1 100 ? 19.829 3.491 -19.183 1.00 97.12 100 ALA A N 1
ATOM 786 C CA . ALA A 1 100 ? 21.094 2.774 -19.304 1.00 97.12 100 ALA A CA 1
ATOM 787 C C . ALA A 1 100 ? 21.367 2.276 -20.734 1.00 97.12 100 ALA A C 1
ATOM 789 O O . ALA A 1 100 ? 22.521 2.255 -21.162 1.00 97.12 100 ALA A O 1
ATOM 790 N N . GLU A 1 101 ? 20.338 1.871 -21.487 1.00 95.94 101 GLU A N 1
ATOM 791 C CA . GLU A 1 101 ? 20.483 1.488 -22.897 1.00 95.94 101 GLU A CA 1
ATOM 792 C C . GLU A 1 101 ? 20.795 2.697 -23.786 1.00 95.94 101 GLU A C 1
ATOM 794 O O . GLU A 1 101 ? 21.692 2.627 -24.627 1.00 95.94 101 GLU A O 1
ATOM 799 N N . LEU A 1 102 ? 20.086 3.809 -23.584 1.00 94.75 102 LEU A N 1
ATOM 800 C CA . LEU A 1 102 ? 20.244 5.039 -24.363 1.00 94.75 102 LEU A CA 1
ATOM 801 C C . LEU A 1 102 ? 21.572 5.756 -24.089 1.00 94.75 102 LEU A C 1
ATOM 803 O O . LEU A 1 102 ? 22.092 6.427 -24.977 1.00 94.75 102 LEU A O 1
ATOM 807 N N . ALA A 1 103 ? 22.142 5.585 -22.896 1.00 96.94 103 ALA A N 1
ATOM 808 C CA . ALA A 1 103 ? 23.433 6.156 -22.519 1.00 96.94 103 ALA A CA 1
ATOM 809 C C . ALA A 1 103 ? 24.649 5.430 -23.133 1.00 96.94 103 ALA A C 1
ATOM 811 O O . ALA A 1 103 ? 25.782 5.896 -22.988 1.00 96.94 103 ALA A O 1
ATOM 812 N N . LYS A 1 104 ? 24.462 4.282 -23.803 1.00 96.12 104 LYS A N 1
ATOM 813 C CA . LYS A 1 104 ? 25.570 3.547 -24.436 1.00 96.12 104 LYS A CA 1
ATOM 814 C C . LYS A 1 104 ? 26.139 4.332 -25.630 1.00 96.12 104 LYS A C 1
ATOM 816 O O . LYS A 1 104 ? 25.372 4.950 -26.359 1.00 96.12 104 LYS A O 1
ATOM 821 N N . PRO A 1 105 ? 27.450 4.231 -25.932 1.00 95.00 105 PRO A N 1
ATOM 822 C CA . PRO A 1 105 ? 28.039 4.861 -27.123 1.00 95.00 105 PRO A CA 1
ATOM 823 C C . PRO A 1 105 ? 27.405 4.413 -28.453 1.00 95.00 105 PRO A C 1
ATOM 825 O O . PRO A 1 105 ? 27.389 5.170 -29.418 1.00 95.00 105 PRO A O 1
ATOM 828 N N . ALA A 1 106 ? 26.876 3.186 -28.497 1.00 94.69 106 ALA A N 1
ATOM 829 C CA . ALA A 1 106 ? 26.087 2.648 -29.602 1.00 94.69 106 ALA A CA 1
ATOM 830 C C . ALA A 1 106 ? 24.832 1.949 -29.037 1.00 94.69 106 ALA A C 1
ATOM 832 O O . ALA A 1 106 ? 24.873 0.744 -28.770 1.00 94.69 106 ALA A O 1
ATOM 833 N N . PRO A 1 107 ? 23.733 2.690 -28.794 1.00 92.69 107 PRO A N 1
ATOM 834 C CA . PRO A 1 107 ? 22.507 2.137 -28.222 1.00 92.69 107 PRO A CA 1
ATOM 835 C C . PRO A 1 107 ? 21.864 1.082 -29.124 1.00 92.69 107 PRO A C 1
ATOM 837 O O . PRO A 1 107 ? 21.793 1.239 -30.346 1.00 92.69 107 PRO A O 1
ATOM 840 N N . ASN A 1 108 ? 21.308 0.025 -28.532 1.00 96.81 108 ASN A N 1
ATOM 841 C CA . ASN A 1 108 ? 20.505 -0.938 -29.273 1.00 96.81 108 ASN A CA 1
ATOM 842 C C . ASN A 1 108 ? 19.068 -0.418 -29.437 1.00 96.81 108 ASN A C 1
ATOM 844 O O . ASN A 1 108 ? 18.229 -0.551 -28.544 1.00 96.81 108 ASN A O 1
ATOM 848 N N . ALA A 1 109 ? 18.760 0.118 -30.621 1.00 93.94 109 ALA A N 1
ATOM 849 C CA . ALA A 1 109 ? 17.446 0.683 -30.938 1.00 93.94 109 ALA A CA 1
ATOM 850 C C . ALA A 1 109 ? 16.279 -0.307 -30.740 1.00 93.94 109 ALA A C 1
ATOM 852 O O . ALA A 1 109 ? 15.191 0.090 -30.323 1.00 93.94 109 ALA A O 1
ATOM 853 N N . ILE A 1 110 ? 16.486 -1.606 -30.996 1.00 95.31 110 ILE A N 1
ATOM 854 C CA . ILE A 1 110 ? 15.448 -2.631 -30.797 1.00 95.31 110 ILE A CA 1
ATOM 855 C C . ILE A 1 110 ? 15.204 -2.857 -29.301 1.00 95.31 110 ILE A C 1
ATOM 857 O O . ILE A 1 110 ? 14.051 -2.982 -28.881 1.00 95.31 110 ILE A O 1
ATOM 861 N N . ALA A 1 111 ? 16.265 -2.907 -28.492 1.00 93.75 111 ALA A N 1
ATOM 862 C CA . ALA A 1 111 ? 16.152 -3.057 -27.043 1.00 93.75 111 ALA A CA 1
ATOM 863 C C . ALA A 1 111 ? 15.469 -1.836 -26.406 1.00 93.75 111 ALA A C 1
ATOM 865 O O . ALA A 1 111 ? 14.494 -2.007 -25.672 1.00 93.75 111 ALA A O 1
ATOM 866 N N . ALA A 1 112 ? 15.891 -0.623 -26.777 1.00 93.69 112 ALA A N 1
ATOM 867 C CA . ALA A 1 112 ? 15.287 0.625 -26.314 1.00 93.69 112 ALA A CA 1
ATOM 868 C C . ALA A 1 112 ? 13.795 0.715 -26.687 1.00 93.69 112 ALA A C 1
ATOM 870 O O . ALA A 1 112 ? 12.954 0.960 -25.825 1.00 93.69 112 ALA A O 1
ATOM 871 N N . MET A 1 113 ? 13.423 0.398 -27.937 1.00 95.00 113 MET A N 1
ATOM 872 C CA . MET A 1 113 ? 12.010 0.360 -28.345 1.00 95.00 113 MET A CA 1
ATOM 873 C C . MET A 1 113 ? 11.182 -0.664 -27.557 1.00 95.00 113 MET A C 1
ATOM 875 O O . MET A 1 113 ? 10.008 -0.421 -27.278 1.00 95.00 113 MET A O 1
ATOM 879 N N . ARG A 1 114 ? 11.751 -1.826 -27.205 1.00 94.81 114 ARG A N 1
ATOM 880 C CA . ARG A 1 114 ? 11.050 -2.830 -26.385 1.00 94.81 114 ARG A CA 1
ATOM 881 C C . ARG A 1 114 ? 10.804 -2.322 -24.965 1.00 94.81 114 ARG A C 1
ATOM 883 O O . ARG A 1 114 ? 9.712 -2.542 -24.447 1.00 94.81 114 ARG A O 1
ATOM 890 N N . LEU A 1 115 ? 11.784 -1.655 -24.357 1.00 94.06 115 LEU A N 1
ATOM 891 C CA . LEU A 1 115 ? 11.655 -1.067 -23.020 1.00 94.06 115 LEU A CA 1
ATOM 892 C C . LEU A 1 115 ? 10.641 0.086 -23.015 1.00 94.06 115 LEU A C 1
ATOM 894 O O . LEU A 1 115 ? 9.724 0.073 -22.196 1.00 94.06 115 LEU A O 1
ATOM 898 N N . GLN A 1 116 ? 10.703 0.987 -24.000 1.00 93.56 116 GLN A N 1
ATOM 899 C CA . GLN A 1 116 ? 9.718 2.061 -24.164 1.00 93.56 116 GLN A CA 1
ATOM 900 C C . GLN A 1 116 ? 8.291 1.511 -24.304 1.00 93.56 116 GLN A C 1
ATOM 902 O O . GLN A 1 116 ? 7.383 1.940 -23.598 1.00 93.56 116 GLN A O 1
ATOM 907 N N . ARG A 1 117 ? 8.087 0.483 -25.141 1.00 94.56 117 ARG A N 1
ATOM 908 C CA . ARG A 1 117 ? 6.765 -0.151 -25.299 1.00 94.56 117 ARG A CA 1
ATOM 909 C C . ARG A 1 117 ? 6.239 -0.762 -24.001 1.00 94.56 117 ARG A C 1
ATOM 911 O O . ARG A 1 117 ? 5.032 -0.710 -23.774 1.00 94.56 117 ARG A O 1
ATOM 918 N N . LYS A 1 118 ? 7.107 -1.338 -23.161 1.00 92.31 118 LYS A N 1
ATOM 919 C CA . LYS A 1 118 ? 6.701 -1.847 -21.839 1.00 92.31 118 LYS A CA 1
ATOM 920 C C . LYS A 1 118 ? 6.213 -0.721 -20.929 1.00 92.31 118 LYS A C 1
ATOM 922 O O . LYS A 1 118 ? 5.223 -0.916 -20.226 1.00 92.31 118 LYS A O 1
ATOM 927 N N . LEU A 1 119 ? 6.859 0.448 -20.963 1.00 92.00 119 LEU A N 1
ATOM 928 C CA . LEU A 1 119 ? 6.409 1.631 -20.221 1.00 92.00 119 LEU A CA 1
ATOM 929 C C . LEU A 1 119 ? 5.051 2.125 -20.730 1.00 92.00 119 LEU A C 1
ATOM 931 O O . LEU A 1 119 ? 4.125 2.270 -19.930 1.00 92.00 119 LEU A O 1
ATOM 935 N N . ASP A 1 120 ? 4.905 2.296 -22.046 1.00 92.19 120 ASP A N 1
ATOM 936 C CA . ASP A 1 120 ? 3.678 2.810 -22.671 1.00 92.19 120 ASP A CA 1
ATOM 937 C C . ASP A 1 120 ? 2.470 1.905 -22.388 1.00 92.19 120 ASP A C 1
ATOM 939 O O . ASP A 1 120 ? 1.378 2.376 -22.063 1.00 92.19 120 ASP A O 1
ATOM 943 N N . LYS A 1 121 ? 2.676 0.584 -22.460 1.00 93.75 121 LYS A N 1
ATOM 944 C CA . LYS A 1 121 ? 1.638 -0.421 -22.189 1.00 93.75 121 LYS A CA 1
ATOM 945 C C . LYS A 1 121 ? 1.440 -0.734 -20.708 1.00 93.75 121 LYS A C 1
ATOM 947 O O . LYS A 1 121 ? 0.522 -1.476 -20.368 1.00 93.75 121 LYS A O 1
ATOM 952 N N . ARG A 1 122 ? 2.277 -0.183 -19.826 1.00 88.56 122 ARG A N 1
ATOM 953 C CA . ARG A 1 122 ? 2.311 -0.499 -18.390 1.00 88.56 122 ARG A CA 1
ATOM 954 C C . ARG A 1 122 ? 2.518 -1.992 -18.094 1.00 88.56 122 ARG A C 1
ATOM 956 O O . ARG A 1 122 ? 1.963 -2.531 -17.140 1.00 88.56 122 ARG A O 1
ATOM 963 N N . GLU A 1 123 ? 3.326 -2.654 -18.917 1.00 86.19 123 GLU A N 1
ATOM 964 C CA . GLU A 1 123 ? 3.684 -4.072 -18.799 1.00 86.19 123 GLU A CA 1
ATOM 965 C C . GLU A 1 123 ? 4.935 -4.227 -17.914 1.00 86.19 123 GLU A C 1
ATOM 967 O O . GLU A 1 123 ? 6.029 -4.530 -18.403 1.00 86.19 123 GLU A O 1
ATOM 972 N N . TYR A 1 124 ? 4.780 -3.975 -16.608 1.00 80.12 124 TYR A N 1
ATOM 973 C CA . TYR A 1 124 ? 5.860 -4.049 -15.613 1.00 80.12 124 TYR A CA 1
ATOM 974 C C . TYR A 1 124 ? 5.449 -4.695 -14.278 1.00 80.12 124 TYR A C 1
ATOM 976 O O . TYR A 1 124 ? 4.310 -4.529 -13.791 1.00 80.12 124 TYR A O 1
#

pLDDT: mean 89.55, std 6.43, range [61.44, 97.12]

Sequence (124 aa):
MAKARVFYRTDGGITVRRMNKSAKLPTETDTEYFDRTMPIETRSILVGATYEDINESALPVYASATRNKWRKKAGGGVKIDNSVVTTIEKRKKVEDDLDAELAKPAPNAIAAMRLQRKLDKREY

Secondary structure (DSSP, 8-state):
--EEEEEE-TTS-EEEEE--GGG--TT--HHHHHHHT--HHHHHHTTT-EEEEEEGGGSPSSHHHHGGGEEEPTTSSEEE-TT---HHHHHHHHHHHHHHHHTSSS--HHHHHHHHHHHHTT--

Radius of gyration: 20.64 Å; chains: 1; bounding box: 49×28×56 Å